Protein AF-A0A7W2U1U4-F1 (afdb_monomer_lite)

Structure (mmCIF, N/CA/C/O backbone):
data_AF-A0A7W2U1U4-F1
#
_entry.id   AF-A0A7W2U1U4-F1
#
loop_
_atom_site.group_PDB
_atom_site.id
_atom_site.type_symbol
_atom_site.label_atom_id
_atom_site.label_alt_id
_atom_site.label_comp_id
_atom_site.label_asym_id
_atom_site.label_entity_id
_atom_site.label_seq_id
_atom_site.pdbx_PDB_ins_code
_atom_site.Cartn_x
_atom_site.Cartn_y
_atom_site.Cartn_z
_atom_site.occupancy
_atom_site.B_iso_or_equiv
_atom_site.auth_seq_id
_atom_site.auth_comp_id
_atom_site.auth_asym_id
_atom_site.auth_atom_id
_atom_site.pdbx_PDB_model_num
ATOM 1 N N . MET A 1 1 ? -8.503 3.199 19.763 1.00 53.66 1 MET A N 1
ATOM 2 C CA . MET A 1 1 ? -8.315 2.332 18.585 1.00 53.66 1 MET A CA 1
ATOM 3 C C . MET A 1 1 ? -8.834 3.120 17.405 1.00 53.66 1 MET A C 1
ATOM 5 O O . MET A 1 1 ? -9.924 3.666 17.524 1.00 53.66 1 MET A O 1
ATOM 9 N N . SER A 1 2 ? -8.022 3.307 16.369 1.00 64.56 2 SER A N 1
ATOM 10 C CA . SER A 1 2 ? -8.406 4.125 15.216 1.00 64.56 2 SER A CA 1
ATOM 11 C C . SER A 1 2 ? -9.194 3.237 14.264 1.00 64.56 2 SER A C 1
ATOM 13 O O . SER A 1 2 ? -8.627 2.335 13.660 1.00 64.56 2 SER A O 1
ATOM 15 N N . ASN A 1 3 ? -10.497 3.455 14.124 1.00 82.62 3 ASN A N 1
ATOM 16 C CA . ASN A 1 3 ? -11.285 2.637 13.208 1.00 82.62 3 ASN A CA 1
ATOM 17 C C . ASN A 1 3 ? -11.199 3.220 11.799 1.00 82.62 3 ASN A C 1
ATOM 19 O O . ASN A 1 3 ? -11.385 4.418 11.598 1.00 82.62 3 ASN A O 1
ATOM 23 N N . ILE A 1 4 ? -10.911 2.375 10.812 1.00 90.19 4 ILE A N 1
ATOM 24 C CA . ILE A 1 4 ? -11.009 2.772 9.407 1.00 90.19 4 ILE A CA 1
ATOM 25 C C . ILE A 1 4 ? -12.480 2.734 9.010 1.00 90.19 4 ILE A C 1
ATOM 27 O O . ILE A 1 4 ? -13.129 1.701 9.152 1.00 90.19 4 ILE A O 1
ATOM 31 N N . SER A 1 5 ? -12.989 3.849 8.494 1.00 91.44 5 SER A N 1
ATOM 32 C CA . SER A 1 5 ? -14.384 3.974 8.068 1.00 91.44 5 SER A CA 1
ATOM 33 C C . SER A 1 5 ? -14.566 3.801 6.568 1.00 91.44 5 SER A C 1
ATOM 35 O O . SER A 1 5 ? -15.615 3.345 6.111 1.00 91.44 5 SER A O 1
ATOM 37 N N . ARG A 1 6 ? -13.552 4.166 5.772 1.00 94.06 6 ARG A N 1
ATOM 38 C CA . ARG A 1 6 ? -13.637 4.127 4.309 1.00 94.06 6 ARG A CA 1
ATOM 39 C C . ARG A 1 6 ? -12.272 3.989 3.646 1.00 94.06 6 ARG A C 1
ATOM 41 O O . ARG A 1 6 ? -11.289 4.586 4.079 1.00 94.06 6 ARG A O 1
ATOM 48 N N . PHE A 1 7 ? -12.272 3.289 2.515 1.00 96.38 7 PHE A N 1
ATOM 49 C CA . PHE A 1 7 ? -11.186 3.270 1.540 1.00 96.38 7 PHE A CA 1
ATOM 50 C C . PHE A 1 7 ? -11.658 3.867 0.212 1.00 96.38 7 PHE A C 1
ATOM 52 O O . PHE A 1 7 ? -12.793 3.632 -0.205 1.00 96.38 7 PHE A O 1
ATOM 59 N N . ILE A 1 8 ? -10.787 4.612 -0.467 1.00 96.94 8 ILE A N 1
ATOM 60 C CA . ILE A 1 8 ? -10.996 5.060 -1.848 1.00 96.94 8 ILE A CA 1
ATOM 61 C C . ILE A 1 8 ? -9.762 4.682 -2.663 1.00 96.94 8 ILE A C 1
ATOM 63 O O . ILE A 1 8 ? -8.655 5.121 -2.362 1.00 96.94 8 ILE A O 1
ATOM 67 N N . ILE A 1 9 ? -9.960 3.876 -3.705 1.00 96.38 9 ILE A N 1
ATOM 68 C CA . ILE A 1 9 ? -8.894 3.460 -4.621 1.00 96.38 9 ILE A CA 1
ATOM 69 C C . ILE A 1 9 ? -8.936 4.363 -5.853 1.00 96.38 9 ILE A C 1
ATOM 71 O O . ILE A 1 9 ? -9.877 4.300 -6.646 1.00 96.38 9 ILE A O 1
ATOM 75 N N . ASN A 1 10 ? -7.899 5.174 -6.049 1.00 96.00 10 ASN A N 1
ATOM 76 C CA . ASN A 1 10 ? -7.697 5.928 -7.278 1.00 96.00 10 ASN A CA 1
ATOM 77 C C . ASN A 1 10 ? -6.733 5.167 -8.196 1.00 96.00 10 ASN A C 1
ATOM 79 O O . ASN A 1 10 ? -5.514 5.300 -8.085 1.00 96.00 10 ASN A O 1
ATOM 83 N N . LYS A 1 11 ? -7.291 4.386 -9.127 1.00 91.75 11 LYS A N 1
ATOM 84 C CA . LYS A 1 11 ? -6.510 3.583 -10.085 1.00 91.75 11 LYS A CA 1
ATOM 85 C C . LYS A 1 11 ? -5.658 4.444 -11.023 1.00 91.75 11 LYS A C 1
ATOM 87 O O . LYS A 1 11 ? -4.513 4.108 -11.291 1.00 91.75 11 LYS A O 1
ATOM 92 N N . ALA A 1 12 ? -6.180 5.585 -11.477 1.00 91.88 12 ALA A N 1
ATOM 93 C CA . ALA A 1 12 ? -5.450 6.469 -12.387 1.00 91.88 12 ALA A CA 1
ATOM 94 C C . ALA A 1 12 ? -4.204 7.080 -11.726 1.00 91.88 12 ALA A C 1
ATOM 96 O O . ALA A 1 12 ? -3.155 7.173 -12.356 1.00 91.88 12 ALA A O 1
ATOM 97 N N . ALA A 1 13 ? -4.306 7.456 -10.448 1.00 93.44 13 ALA A N 1
ATOM 98 C CA . ALA A 1 13 ? -3.183 7.982 -9.674 1.00 93.44 13 ALA A CA 1
ATOM 99 C C . ALA A 1 13 ? -2.338 6.889 -8.996 1.00 93.44 13 ALA A C 1
ATOM 101 O O . ALA A 1 13 ? -1.274 7.193 -8.470 1.00 93.44 13 ALA A O 1
ATOM 102 N N . SER A 1 14 ? -2.797 5.632 -8.990 1.00 94.81 14 SER A N 1
ATOM 103 C CA . SER A 1 14 ? -2.223 4.539 -8.192 1.00 94.81 14 SER A CA 1
ATOM 104 C C . SER A 1 14 ? -2.094 4.888 -6.700 1.00 94.81 14 SER A C 1
ATOM 106 O O . SER A 1 14 ? -1.085 4.584 -6.064 1.00 94.81 14 SER A O 1
ATOM 108 N N . VAL A 1 15 ? -3.131 5.519 -6.138 1.00 97.06 15 VAL A N 1
ATOM 109 C CA . VAL A 1 15 ? -3.191 5.965 -4.734 1.00 97.06 15 VAL A CA 1
ATOM 110 C C . VAL A 1 15 ? -4.373 5.316 -4.019 1.00 97.06 15 VAL A C 1
ATOM 112 O O . VAL A 1 15 ? -5.477 5.238 -4.563 1.00 97.06 15 VAL A O 1
ATOM 115 N N . LEU A 1 16 ? -4.143 4.884 -2.781 1.00 97.75 16 LEU A N 1
ATOM 116 C CA . LEU A 1 16 ? -5.166 4.496 -1.821 1.00 97.75 16 LEU A CA 1
ATOM 117 C C . LEU A 1 16 ? -5.337 5.606 -0.780 1.00 97.75 16 LEU A C 1
ATOM 119 O O . LEU A 1 16 ? -4.401 5.898 -0.035 1.00 97.75 16 LEU A O 1
ATOM 123 N N . SER A 1 17 ? -6.545 6.154 -0.684 1.00 97.56 17 SER A N 1
ATOM 124 C CA . SER A 1 17 ? -6.938 7.053 0.402 1.00 97.56 17 SER A CA 1
ATOM 125 C C . SER A 1 17 ? -7.647 6.260 1.498 1.00 97.56 17 SER A C 1
ATOM 127 O O . SER A 1 17 ? -8.615 5.541 1.225 1.00 97.56 17 SER A O 1
ATOM 129 N N . VAL A 1 18 ? -7.188 6.399 2.740 1.00 96.50 18 VAL A N 1
ATOM 130 C CA . VAL A 1 18 ? -7.753 5.725 3.919 1.00 96.50 18 VAL A CA 1
ATOM 131 C C . VAL A 1 18 ? -8.305 6.767 4.881 1.00 96.50 18 VAL A C 1
ATOM 133 O O . VAL A 1 18 ? -7.585 7.679 5.288 1.00 96.50 18 VAL A O 1
ATOM 136 N N . PHE A 1 19 ? -9.574 6.615 5.254 1.00 94.75 19 PHE A N 1
ATOM 137 C CA . PHE A 1 19 ? -10.283 7.509 6.164 1.00 94.75 19 PHE A CA 1
ATOM 138 C C . PHE A 1 19 ? -10.438 6.837 7.524 1.00 94.75 19 PHE A C 1
ATOM 140 O O . PHE A 1 19 ? -10.958 5.724 7.620 1.00 94.75 19 PHE A O 1
ATOM 147 N N . PHE A 1 20 ? -10.000 7.530 8.568 1.00 91.12 20 PHE A N 1
ATOM 148 C CA . PHE A 1 20 ? -10.075 7.072 9.947 1.00 91.12 20 PHE A CA 1
ATOM 149 C C . PHE A 1 20 ? -11.100 7.893 10.724 1.00 91.12 20 PHE A C 1
ATOM 151 O O . PHE A 1 20 ? -11.112 9.128 10.667 1.00 91.12 20 PHE A O 1
ATOM 158 N N . GLU A 1 21 ? -11.910 7.186 11.500 1.00 86.69 21 GLU A N 1
ATOM 159 C CA . GLU A 1 21 ? -12.774 7.735 12.533 1.00 86.69 21 GLU A CA 1
ATOM 160 C C . GLU A 1 21 ? -12.032 7.709 13.870 1.00 86.69 21 GLU A C 1
ATOM 162 O O . GLU A 1 21 ? -11.501 6.680 14.299 1.00 86.69 21 GLU A O 1
ATOM 167 N N . ASN A 1 22 ? -11.986 8.864 14.531 1.00 76.75 22 ASN A N 1
ATOM 168 C CA . ASN A 1 22 ? -11.496 8.966 15.897 1.00 76.75 22 ASN A CA 1
ATOM 169 C C . ASN A 1 22 ? -12.679 9.015 16.863 1.00 76.75 22 ASN A C 1
ATOM 171 O O . ASN A 1 22 ? -13.601 9.806 16.691 1.00 76.75 22 ASN A O 1
ATOM 175 N N . ASP A 1 23 ? -12.590 8.216 17.925 1.00 65.25 23 ASP A N 1
ATOM 176 C CA . ASP A 1 23 ? -13.584 8.141 19.006 1.00 65.25 23 ASP A CA 1
ATOM 177 C C . ASP A 1 23 ? -13.746 9.485 19.752 1.00 65.25 23 ASP A C 1
ATOM 179 O O . ASP A 1 23 ? -14.790 9.807 20.313 1.00 65.25 23 ASP A O 1
ATOM 183 N N . LYS A 1 24 ? -12.698 10.318 19.719 1.00 62.53 24 LYS A N 1
ATOM 184 C CA . LYS A 1 24 ? -12.703 11.676 20.264 1.00 62.53 24 LYS A CA 1
ATOM 185 C C . LYS A 1 24 ? -13.120 12.645 19.161 1.00 62.53 24 LYS A C 1
ATOM 187 O O . LYS A 1 24 ? -12.273 13.079 18.382 1.00 62.53 24 LYS A O 1
ATOM 192 N N . GLN A 1 25 ? -14.423 12.922 19.100 1.00 56.31 25 GLN A N 1
ATOM 193 C CA . GLN A 1 25 ? -15.065 13.939 18.252 1.00 56.31 25 GLN A CA 1
ATOM 194 C C . GLN A 1 25 ? -14.183 15.200 18.216 1.00 56.31 25 GLN A C 1
ATOM 196 O O . GLN A 1 25 ? -13.904 15.768 19.262 1.00 56.31 25 GLN A O 1
ATOM 201 N N . GLU A 1 26 ? -13.469 15.503 17.131 1.00 58.44 26 GLU A N 1
ATOM 202 C CA . GLU A 1 26 ? -13.906 16.387 16.037 1.00 58.44 26 GLU A CA 1
ATOM 203 C C . GLU A 1 26 ? -12.999 16.255 14.785 1.00 58.44 26 GLU A C 1
ATOM 205 O O . GLU A 1 26 ? -13.167 16.986 13.811 1.00 58.44 26 GLU A O 1
ATOM 210 N N . SER A 1 27 ? -12.046 15.311 14.769 1.00 65.38 27 SER A N 1
ATOM 211 C CA . SER A 1 27 ? -11.009 15.237 13.724 1.00 65.38 27 SER A CA 1
ATOM 212 C C . SER A 1 27 ? -10.998 13.893 12.994 1.00 65.38 27 SER A C 1
ATOM 214 O O . SER A 1 27 ? -10.512 12.886 13.517 1.00 65.38 27 SER A O 1
ATOM 216 N N . HIS A 1 28 ? -11.473 13.896 11.747 1.00 77.19 28 HIS A N 1
ATOM 217 C CA . HIS A 1 28 ? -11.238 12.804 10.803 1.00 77.19 28 HIS A CA 1
ATOM 218 C C . HIS A 1 28 ? -9.797 12.881 10.300 1.00 77.19 28 HIS A C 1
ATOM 220 O O . HIS A 1 28 ? -9.331 13.950 9.900 1.00 77.19 28 HIS A O 1
ATOM 226 N N . LYS A 1 29 ? -9.082 11.753 10.322 1.00 88.56 29 LYS A N 1
ATOM 227 C CA . LYS A 1 29 ? -7.745 11.660 9.729 1.00 88.56 29 LYS A CA 1
ATOM 228 C C . LYS A 1 29 ? -7.859 10.947 8.392 1.00 88.56 29 LYS A C 1
ATOM 230 O O . LYS A 1 29 ? -8.435 9.866 8.323 1.00 88.56 29 LYS A O 1
ATOM 235 N N . THR A 1 30 ? -7.257 11.525 7.364 1.00 93.00 30 THR A N 1
ATOM 236 C CA . THR A 1 30 ? -7.105 10.882 6.059 1.00 93.00 30 THR A CA 1
ATOM 237 C C . THR A 1 30 ? -5.625 10.746 5.753 1.00 93.00 30 THR A C 1
ATOM 239 O O . THR A 1 30 ? -4.845 11.652 6.051 1.00 93.00 30 THR A O 1
ATOM 242 N N . ILE A 1 31 ? -5.237 9.604 5.196 1.00 95.69 31 ILE A N 1
ATOM 243 C CA . ILE A 1 31 ? -3.891 9.383 4.660 1.00 95.69 31 ILE A CA 1
ATOM 244 C C . ILE A 1 31 ? -4.002 8.901 3.219 1.00 95.69 31 ILE A C 1
ATOM 246 O O . ILE A 1 31 ? -4.912 8.138 2.891 1.00 95.69 31 ILE A O 1
ATOM 250 N N . ASP A 1 32 ? -3.039 9.303 2.400 1.00 97.00 32 ASP A N 1
ATOM 251 C CA . ASP A 1 32 ? -2.899 8.868 1.016 1.00 97.00 32 ASP A CA 1
ATOM 252 C C . ASP A 1 32 ? -1.593 8.088 0.873 1.00 97.00 32 ASP A C 1
ATOM 254 O O . ASP A 1 32 ? -0.520 8.574 1.238 1.00 97.00 32 ASP A O 1
ATOM 258 N N . LEU A 1 33 ? -1.680 6.863 0.360 1.00 97.19 33 LEU A N 1
ATOM 259 C CA . LEU A 1 33 ? -0.534 5.978 0.168 1.00 97.19 33 LEU A CA 1
ATOM 260 C C . LEU A 1 33 ? -0.502 5.466 -1.269 1.00 97.19 33 LEU A C 1
ATOM 262 O O . LEU A 1 33 ? -1.507 4.992 -1.796 1.00 97.19 33 LEU A O 1
ATOM 266 N N . ASN A 1 34 ? 0.670 5.521 -1.901 1.00 96.88 34 ASN A N 1
ATOM 267 C CA . ASN A 1 34 ? 0.863 4.926 -3.222 1.00 96.88 34 ASN A CA 1
ATOM 268 C C . ASN A 1 34 ? 0.694 3.402 -3.163 1.00 96.88 34 ASN A C 1
ATOM 270 O O . ASN A 1 34 ? 1.180 2.745 -2.241 1.00 96.88 34 ASN A O 1
ATOM 274 N N . ILE A 1 35 ? 0.069 2.824 -4.184 1.00 97.38 35 ILE A N 1
ATOM 275 C CA . ILE A 1 35 ? -0.158 1.377 -4.277 1.00 97.38 35 ILE A CA 1
ATOM 276 C C . ILE A 1 35 ? 1.172 0.622 -4.415 1.00 97.38 35 ILE A C 1
ATOM 278 O O . ILE A 1 35 ? 1.374 -0.380 -3.731 1.00 97.38 35 ILE A O 1
ATOM 282 N N . GLU A 1 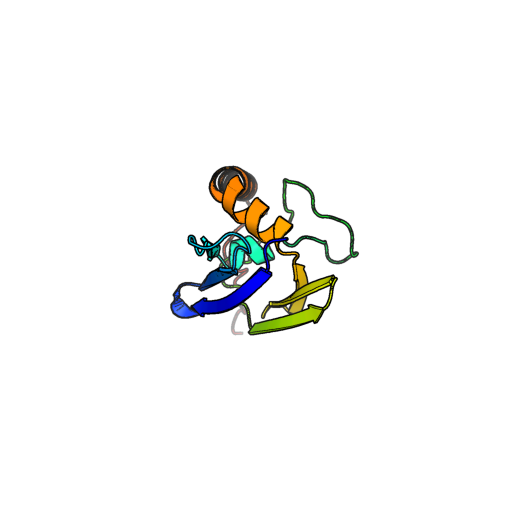36 ? 2.121 1.143 -5.205 1.00 96.12 36 GLU A N 1
ATOM 283 C CA . GLU A 1 36 ? 3.495 0.612 -5.257 1.00 96.12 36 GLU A CA 1
ATOM 284 C C . GLU A 1 36 ? 4.117 0.580 -3.859 1.00 96.12 36 GLU A C 1
ATOM 286 O O . GLU A 1 36 ? 4.707 -0.420 -3.460 1.00 96.12 36 GLU A O 1
ATOM 291 N N . TYR A 1 37 ? 3.956 1.662 -3.096 1.00 96.50 37 TYR A N 1
ATOM 292 C CA . TYR A 1 37 ? 4.517 1.770 -1.757 1.00 96.50 37 TYR A CA 1
ATOM 293 C C . TYR A 1 37 ? 3.913 0.732 -0.808 1.00 96.50 37 TYR A C 1
ATOM 295 O O . TYR A 1 37 ? 4.656 0.036 -0.120 1.00 96.50 37 TYR A O 1
ATOM 303 N N . LEU A 1 38 ? 2.589 0.559 -0.833 1.00 96.75 38 LEU A N 1
ATOM 304 C CA . LEU A 1 38 ? 1.903 -0.479 -0.063 1.00 96.75 38 LEU A CA 1
ATOM 305 C C . LEU A 1 38 ? 2.413 -1.876 -0.421 1.00 96.75 38 LEU A C 1
ATOM 307 O O . LEU A 1 38 ? 2.697 -2.658 0.483 1.00 96.75 38 LEU A O 1
ATOM 311 N N . ARG A 1 39 ? 2.567 -2.185 -1.714 1.00 95.50 39 ARG A N 1
ATOM 312 C CA . ARG A 1 39 ? 3.038 -3.497 -2.178 1.00 95.50 39 ARG A CA 1
ATOM 313 C C . ARG A 1 39 ? 4.491 -3.768 -1.795 1.00 95.50 39 ARG A C 1
ATOM 315 O O . ARG A 1 39 ? 4.823 -4.890 -1.412 1.00 95.50 39 ARG A O 1
ATOM 322 N N . VAL A 1 40 ? 5.358 -2.770 -1.944 1.00 94.38 40 VAL A N 1
ATOM 323 C CA . VAL A 1 40 ? 6.794 -2.869 -1.656 1.00 94.38 40 VAL A CA 1
ATOM 324 C C . VAL A 1 40 ? 7.032 -3.002 -0.152 1.00 94.38 40 VAL A C 1
ATOM 326 O O . VAL A 1 40 ? 7.833 -3.832 0.270 1.00 94.38 40 VAL A O 1
ATOM 329 N N . PHE A 1 41 ? 6.296 -2.238 0.656 1.00 95.69 41 PHE A N 1
ATOM 330 C CA . PHE A 1 41 ? 6.323 -2.287 2.118 1.00 95.69 41 PHE A CA 1
ATOM 331 C C . PHE A 1 41 ? 5.143 -3.087 2.676 1.00 95.69 41 PHE A C 1
ATOM 333 O O . PHE A 1 41 ? 4.516 -2.695 3.658 1.00 95.69 41 PHE A O 1
ATOM 340 N N . ALA A 1 42 ? 4.821 -4.211 2.039 1.00 94.94 42 ALA A N 1
ATOM 341 C CA . ALA A 1 42 ? 3.827 -5.123 2.577 1.00 94.94 42 ALA A CA 1
ATOM 342 C C . ALA A 1 42 ? 4.283 -5.651 3.950 1.00 94.94 42 ALA A C 1
ATOM 344 O O . ALA A 1 42 ? 5.480 -5.863 4.139 1.00 94.94 42 ALA A O 1
ATOM 345 N N . PRO A 1 43 ? 3.375 -5.888 4.910 1.00 92.94 43 PRO A N 1
ATOM 346 C CA . PRO A 1 43 ? 3.734 -6.253 6.283 1.00 92.94 43 PRO A CA 1
ATOM 347 C C . PRO A 1 43 ? 4.419 -7.619 6.395 1.00 92.94 43 PRO A C 1
ATOM 349 O O . PRO A 1 43 ? 5.190 -7.845 7.329 1.00 92.94 43 PRO A O 1
ATOM 352 N N . THR A 1 44 ? 4.165 -8.526 5.448 1.00 90.44 44 THR A N 1
ATOM 353 C CA . THR A 1 44 ? 4.795 -9.849 5.403 1.00 90.44 44 THR A CA 1
ATOM 354 C C . THR A 1 44 ? 5.352 -10.173 4.021 1.00 90.44 44 THR A C 1
ATOM 356 O O . THR A 1 44 ? 4.798 -9.747 3.009 1.00 90.44 44 THR A O 1
ATOM 359 N N . ASP A 1 45 ? 6.440 -10.941 3.981 1.00 87.06 45 ASP A N 1
ATOM 360 C CA . ASP A 1 45 ? 6.985 -11.511 2.748 1.00 87.06 45 ASP A CA 1
ATOM 361 C C . ASP A 1 45 ? 6.168 -12.728 2.269 1.00 87.06 45 ASP A C 1
ATOM 363 O O . ASP A 1 45 ? 5.236 -13.181 2.942 1.00 87.06 45 ASP A O 1
ATOM 367 N N . ASP A 1 46 ? 6.548 -13.297 1.123 1.00 80.69 46 ASP A N 1
ATOM 368 C CA . ASP A 1 46 ? 5.881 -14.462 0.516 1.00 80.69 46 ASP A CA 1
ATOM 369 C C . ASP A 1 46 ? 5.983 -15.741 1.373 1.00 80.69 46 ASP A C 1
ATOM 371 O O . ASP A 1 46 ? 5.336 -16.747 1.092 1.00 80.69 46 ASP A O 1
ATOM 375 N N . LYS A 1 47 ? 6.803 -15.721 2.432 1.00 82.81 47 LYS A N 1
ATOM 376 C CA . LYS A 1 47 ? 6.946 -16.801 3.419 1.00 82.81 47 LYS A CA 1
ATOM 377 C C . LYS A 1 47 ? 6.187 -16.500 4.715 1.00 82.81 47 LYS A C 1
ATOM 379 O O . LYS A 1 47 ? 6.328 -17.249 5.681 1.00 82.81 47 LYS A O 1
ATOM 384 N N . GLY A 1 48 ? 5.417 -15.412 4.757 1.00 82.44 48 GLY A N 1
ATOM 385 C CA . GLY A 1 48 ? 4.652 -14.976 5.923 1.00 82.44 48 GLY A CA 1
ATOM 386 C C . GLY A 1 48 ? 5.500 -14.361 7.039 1.00 82.44 48 GLY A C 1
ATOM 387 O O . GLY A 1 48 ? 5.016 -14.232 8.162 1.00 82.44 48 GLY A O 1
ATOM 388 N N . LYS A 1 49 ? 6.762 -13.995 6.780 1.00 84.88 49 LYS A N 1
ATOM 389 C CA . LYS A 1 49 ? 7.628 -13.352 7.778 1.00 84.88 49 LYS A CA 1
ATOM 390 C C . LYS A 1 49 ? 7.461 -11.844 7.736 1.00 84.88 49 LYS A C 1
ATOM 392 O O . LYS A 1 49 ? 7.319 -11.277 6.659 1.00 84.88 49 LYS A O 1
ATOM 397 N N . ALA A 1 50 ? 7.532 -11.198 8.900 1.00 82.81 50 ALA A N 1
ATOM 398 C CA . ALA A 1 50 ? 7.502 -9.743 8.991 1.00 82.81 50 ALA A CA 1
ATOM 399 C C . ALA A 1 50 ? 8.597 -9.117 8.114 1.00 82.81 50 ALA A C 1
ATOM 401 O O . ALA A 1 50 ? 9.759 -9.540 8.158 1.00 82.81 50 ALA A O 1
ATOM 402 N N . THR A 1 51 ? 8.225 -8.121 7.315 1.00 82.81 51 THR A N 1
ATOM 403 C CA . THR A 1 51 ? 9.177 -7.397 6.472 1.00 82.81 51 THR A CA 1
ATOM 404 C C . THR A 1 51 ? 9.999 -6.412 7.298 1.00 82.81 51 THR A C 1
ATOM 406 O O . THR A 1 51 ? 9.531 -5.819 8.271 1.00 82.81 51 THR A O 1
ATOM 409 N N . GLY A 1 52 ? 11.273 -6.258 6.931 1.00 77.06 52 GLY A N 1
ATOM 410 C CA . GLY A 1 52 ? 12.157 -5.265 7.541 1.00 77.06 52 GLY A CA 1
ATOM 411 C C . GLY A 1 52 ? 11.945 -3.860 6.972 1.00 77.06 52 GLY A C 1
ATOM 412 O O . GLY A 1 52 ? 11.150 -3.643 6.062 1.00 77.06 52 GLY A O 1
ATOM 413 N N . GLU A 1 53 ? 12.723 -2.894 7.463 1.00 75.69 53 GLU A N 1
ATOM 414 C CA . GLU A 1 53 ? 12.700 -1.515 6.950 1.00 75.69 53 GLU A CA 1
ATOM 415 C C . GLU A 1 53 ? 13.211 -1.380 5.505 1.00 75.69 53 GLU A C 1
ATOM 417 O O . GLU A 1 53 ? 12.904 -0.390 4.842 1.00 75.69 53 GLU A O 1
ATOM 422 N N . THR A 1 54 ? 13.984 -2.358 5.020 1.00 81.94 54 THR A N 1
ATOM 423 C CA . THR A 1 54 ? 14.515 -2.390 3.651 1.00 81.94 54 THR A CA 1
ATOM 424 C C . THR A 1 54 ? 13.816 -3.492 2.852 1.00 81.94 54 THR A C 1
ATOM 426 O O . THR A 1 54 ? 14.156 -4.671 3.015 1.00 81.94 54 THR A O 1
ATOM 429 N N . PRO A 1 55 ? 12.847 -3.145 1.993 1.00 84.62 55 PRO A N 1
ATOM 430 C CA . PRO A 1 55 ? 12.111 -4.119 1.205 1.00 84.62 55 PRO A CA 1
ATOM 431 C C . PRO A 1 55 ? 12.984 -4.673 0.075 1.00 84.62 55 PRO A C 1
ATOM 433 O O . PRO A 1 55 ? 13.817 -3.971 -0.496 1.00 84.62 55 PRO A O 1
ATOM 436 N N . LYS A 1 56 ? 12.770 -5.948 -0.261 1.00 86.38 56 LYS A N 1
ATOM 437 C CA . LYS A 1 56 ? 13.421 -6.649 -1.384 1.00 86.38 56 LYS A CA 1
ATOM 438 C C . LYS A 1 56 ? 12.419 -6.961 -2.497 1.00 86.38 56 LYS A C 1
ATOM 440 O O . LYS A 1 56 ? 12.446 -8.035 -3.087 1.00 86.38 56 LYS A O 1
ATOM 445 N N . VAL A 1 57 ? 11.487 -6.041 -2.717 1.00 88.75 57 VAL A N 1
ATOM 446 C CA . VAL A 1 57 ? 10.423 -6.148 -3.716 1.00 88.75 57 VAL A CA 1
ATOM 447 C C . VAL A 1 57 ? 10.656 -5.039 -4.732 1.00 88.75 57 VAL A C 1
ATOM 449 O O . VAL A 1 57 ? 10.661 -3.870 -4.365 1.00 88.75 57 VAL A O 1
ATOM 452 N N . TYR A 1 58 ? 10.863 -5.415 -5.990 1.00 90.44 58 TYR A N 1
ATOM 453 C CA . TYR A 1 58 ? 11.219 -4.516 -7.090 1.00 90.44 58 TYR A CA 1
ATOM 454 C C . TYR A 1 58 ? 10.279 -4.733 -8.280 1.00 90.44 58 TYR A C 1
ATOM 456 O O . TYR A 1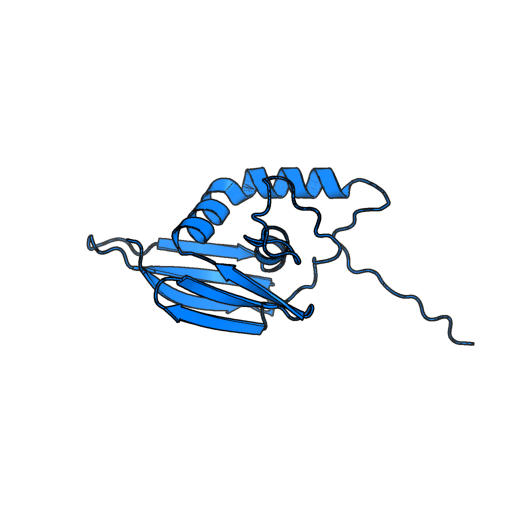 58 ? 9.502 -5.690 -8.300 1.00 90.44 58 TYR A O 1
ATOM 464 N N . HIS A 1 59 ? 10.360 -3.858 -9.282 1.00 90.88 59 HIS A N 1
ATOM 465 C CA . HIS A 1 59 ? 9.585 -3.924 -10.526 1.00 90.88 59 HIS A CA 1
ATOM 466 C C . HIS A 1 59 ? 8.070 -3.764 -10.342 1.00 90.88 59 HIS A C 1
ATOM 468 O O . HIS A 1 59 ? 7.276 -4.297 -11.116 1.00 90.88 59 HIS A O 1
ATOM 474 N N . LYS A 1 60 ? 7.655 -3.046 -9.291 1.00 92.94 60 LYS A N 1
ATOM 475 C CA . LYS A 1 60 ? 6.245 -2.886 -8.896 1.00 92.94 60 LYS A CA 1
ATOM 476 C C . LYS A 1 60 ? 5.668 -1.502 -9.163 1.00 92.94 60 LYS A C 1
ATOM 478 O O . LYS A 1 60 ? 4.573 -1.220 -8.696 1.00 92.94 60 LYS A O 1
ATOM 483 N N . LYS A 1 61 ? 6.332 -0.648 -9.948 1.00 91.88 61 LYS A N 1
ATOM 484 C CA . LYS A 1 61 ? 5.820 0.698 -10.269 1.00 91.88 61 LYS A CA 1
ATOM 485 C C . LYS A 1 61 ? 4.402 0.705 -10.846 1.00 91.88 61 LYS A C 1
ATOM 487 O O . LYS A 1 61 ? 3.668 1.659 -10.628 1.00 91.88 61 LYS A O 1
ATOM 492 N N . GLN A 1 62 ? 4.029 -0.337 -11.586 1.00 93.31 62 GLN A N 1
ATOM 493 C CA . GLN A 1 62 ? 2.721 -0.434 -12.238 1.00 93.31 62 GLN A CA 1
ATOM 494 C C . GLN A 1 62 ? 1.684 -1.237 -11.439 1.00 93.31 62 GLN A C 1
ATOM 496 O O . GLN A 1 62 ? 0.544 -1.319 -11.886 1.00 93.31 62 GLN A O 1
ATOM 501 N N . VAL A 1 63 ? 2.049 -1.801 -10.278 1.00 95.50 63 VAL A N 1
ATOM 502 C CA . VAL A 1 63 ? 1.150 -2.663 -9.493 1.00 95.50 63 VAL A CA 1
ATOM 503 C C . VAL A 1 63 ? -0.119 -1.912 -9.091 1.00 95.50 63 VAL A C 1
ATOM 505 O O . VAL A 1 63 ? -0.065 -0.750 -8.681 1.00 95.50 63 VAL A O 1
ATOM 508 N N . GLN A 1 64 ? -1.259 -2.584 -9.202 1.00 96.81 64 GLN A N 1
ATOM 509 C CA . GLN A 1 64 ? -2.573 -2.057 -8.856 1.00 96.81 64 GLN A CA 1
ATOM 510 C C . GLN A 1 64 ? -3.181 -2.816 -7.680 1.00 96.81 64 GLN A C 1
ATOM 512 O O . GLN A 1 64 ? -2.958 -4.009 -7.484 1.00 96.81 64 GLN A O 1
ATOM 517 N N . LEU A 1 65 ? -3.994 -2.103 -6.903 1.00 97.31 65 LEU A N 1
ATOM 518 C CA . LEU A 1 65 ? -4.817 -2.684 -5.855 1.00 97.31 65 LEU A CA 1
ATOM 519 C C . LEU A 1 65 ? -6.164 -3.060 -6.472 1.00 97.31 65 LEU A C 1
ATOM 521 O O . LEU A 1 65 ? -6.876 -2.199 -7.000 1.00 97.31 65 LEU A O 1
ATOM 525 N N . LEU A 1 66 ? -6.487 -4.348 -6.438 1.00 96.25 66 LEU A N 1
ATOM 526 C CA . LEU A 1 66 ? -7.718 -4.891 -6.997 1.00 96.25 66 LEU A CA 1
ATOM 527 C C . LEU A 1 66 ? -8.873 -4.755 -6.013 1.00 96.25 66 LEU A C 1
ATOM 529 O O . LEU A 1 66 ? -9.930 -4.241 -6.378 1.00 96.25 66 LEU A O 1
ATOM 533 N N . GLU A 1 67 ? -8.653 -5.201 -4.777 1.00 95.94 67 GLU A N 1
ATOM 534 C CA . GLU A 1 67 ? -9.706 -5.349 -3.778 1.00 95.94 67 GLU A CA 1
ATOM 535 C C . GLU A 1 67 ? -9.165 -5.202 -2.351 1.00 95.94 67 GLU A C 1
ATOM 537 O O . GLU A 1 67 ? -7.976 -5.412 -2.082 1.00 95.94 67 GLU A O 1
ATOM 542 N N . ILE A 1 68 ? -10.063 -4.816 -1.443 1.00 97.19 68 ILE A N 1
ATOM 543 C CA . ILE A 1 68 ? -9.822 -4.727 -0.006 1.00 97.19 68 ILE A CA 1
ATOM 544 C C . ILE A 1 68 ? -10.929 -5.499 0.711 1.00 97.19 68 ILE A C 1
ATOM 546 O O . ILE A 1 68 ? -12.100 -5.142 0.604 1.00 97.19 68 ILE A O 1
ATOM 550 N N . GLU A 1 69 ? -10.554 -6.507 1.491 1.00 96.38 69 GLU A N 1
ATOM 551 C CA . GLU A 1 69 ? -11.484 -7.315 2.283 1.00 96.38 69 GLU A CA 1
ATOM 552 C C . GLU A 1 69 ? -11.272 -7.065 3.780 1.00 96.38 69 GLU A C 1
ATOM 554 O O . GLU A 1 69 ? -10.138 -7.013 4.262 1.00 96.38 69 GLU A O 1
ATOM 559 N N . SER A 1 70 ? -12.350 -6.957 4.558 1.00 94.88 70 SER A N 1
ATOM 560 C CA . SER A 1 70 ? -12.237 -6.932 6.022 1.00 94.88 70 SER A CA 1
ATOM 561 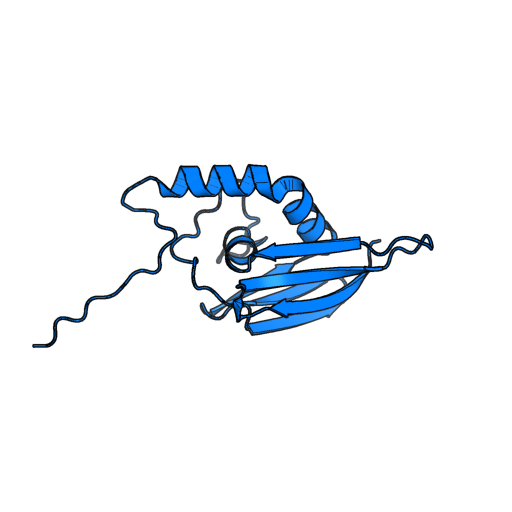C C . SER A 1 70 ? -11.976 -8.340 6.561 1.00 94.88 70 SER A C 1
ATOM 563 O O . SER A 1 70 ? -12.697 -9.281 6.237 1.00 94.88 70 SER A O 1
ATOM 565 N N . VAL A 1 71 ? -10.975 -8.479 7.434 1.00 94.88 71 VAL A N 1
ATOM 566 C CA . VAL A 1 71 ? -10.624 -9.733 8.128 1.00 94.88 71 VAL A CA 1
ATOM 567 C C . VAL A 1 71 ? -10.979 -9.635 9.624 1.00 94.88 71 VAL A C 1
ATOM 569 O O . VAL A 1 71 ? -10.378 -10.279 10.490 1.00 94.88 71 VAL A O 1
ATOM 572 N N . GLY A 1 72 ? -11.956 -8.785 9.959 1.00 89.50 72 GLY A N 1
ATOM 573 C CA . GLY A 1 72 ? -12.386 -8.522 11.331 1.00 89.50 72 GLY A CA 1
ATOM 574 C C . GLY A 1 72 ? -11.257 -7.935 12.182 1.00 89.50 72 GLY A C 1
ATOM 575 O O . GLY A 1 72 ? -10.589 -6.985 11.783 1.00 89.50 72 GLY A O 1
ATOM 576 N N . LYS A 1 73 ? -11.000 -8.531 13.355 1.00 87.69 73 LYS A N 1
ATOM 577 C CA . LYS A 1 73 ? -9.958 -8.064 14.294 1.00 87.69 73 LYS A CA 1
ATOM 578 C C . LYS A 1 73 ? -8.525 -8.149 13.751 1.00 87.69 73 LYS A C 1
ATOM 580 O O . LYS A 1 73 ? -7.606 -7.636 14.379 1.00 87.69 73 LYS A O 1
ATOM 585 N N . HIS A 1 74 ? -8.327 -8.848 12.635 1.00 87.69 74 HIS A N 1
ATOM 586 C CA . HIS A 1 74 ? -7.017 -9.022 12.019 1.00 87.69 74 HIS A CA 1
ATOM 587 C C . HIS A 1 74 ? -6.665 -7.889 11.044 1.00 87.69 74 HIS A C 1
ATOM 589 O O . HIS A 1 74 ? -5.555 -7.881 10.541 1.00 87.69 74 HIS A O 1
ATOM 595 N N . GLY A 1 75 ? -7.564 -6.931 10.793 1.00 93.62 75 GLY A N 1
ATOM 596 C CA . GLY A 1 75 ? -7.326 -5.819 9.872 1.00 93.62 75 GLY A CA 1
ATOM 597 C C . GLY A 1 75 ? -7.946 -6.059 8.496 1.00 93.62 75 GLY A C 1
ATOM 598 O O . GLY A 1 75 ? -9.019 -6.654 8.387 1.00 93.62 75 GLY A O 1
ATOM 599 N N . TYR A 1 76 ? -7.280 -5.580 7.447 1.00 96.31 76 TYR A N 1
ATOM 600 C CA . TYR A 1 76 ? -7.802 -5.551 6.081 1.00 96.31 76 TYR A CA 1
ATOM 601 C C . TYR A 1 76 ? -6.861 -6.269 5.118 1.00 96.31 76 TYR A C 1
ATOM 603 O O . TYR A 1 76 ? -5.676 -5.949 5.049 1.00 96.31 76 TYR A O 1
ATOM 611 N N . ARG A 1 77 ? -7.374 -7.233 4.353 1.00 96.88 77 ARG A N 1
ATOM 612 C CA . ARG A 1 77 ? -6.614 -7.907 3.301 1.00 96.88 77 ARG A CA 1
ATOM 613 C C . ARG A 1 77 ? -6.632 -7.054 2.046 1.00 96.88 77 ARG A C 1
ATOM 615 O O . ARG A 1 77 ? -7.697 -6.753 1.525 1.00 96.88 77 ARG A O 1
ATOM 622 N N . PHE A 1 78 ? -5.457 -6.691 1.558 1.00 97.75 78 PHE A N 1
ATOM 623 C CA . PHE A 1 78 ? -5.276 -5.990 0.292 1.00 97.75 78 PHE A CA 1
ATOM 624 C C . PHE A 1 78 ? -4.855 -7.009 -0.760 1.00 97.75 78 PHE A C 1
ATOM 626 O O . PHE A 1 78 ? -3.927 -7.782 -0.514 1.00 97.75 78 PHE A O 1
ATOM 633 N N . ILE A 1 79 ? -5.539 -7.021 -1.902 1.00 97.25 79 ILE A N 1
ATOM 634 C CA . ILE A 1 79 ? -5.294 -7.948 -3.012 1.00 97.25 79 ILE A CA 1
ATOM 635 C C . ILE A 1 79 ? -4.748 -7.150 -4.194 1.00 97.25 79 ILE A C 1
ATOM 637 O O . ILE A 1 79 ? -5.417 -6.244 -4.692 1.00 97.25 79 ILE A O 1
ATOM 641 N N . PHE A 1 80 ? -3.537 -7.476 -4.634 1.00 96.94 80 PHE A N 1
ATOM 642 C CA . PHE A 1 80 ? -2.836 -6.797 -5.722 1.00 96.94 80 PHE A CA 1
ATOM 643 C C . PHE A 1 80 ? -2.948 -7.572 -7.039 1.00 96.94 80 PHE A C 1
ATOM 645 O O . PHE A 1 80 ? -3.147 -8.788 -7.055 1.00 96.94 80 PHE A O 1
ATOM 652 N N . ASP A 1 81 ? -2.796 -6.869 -8.158 1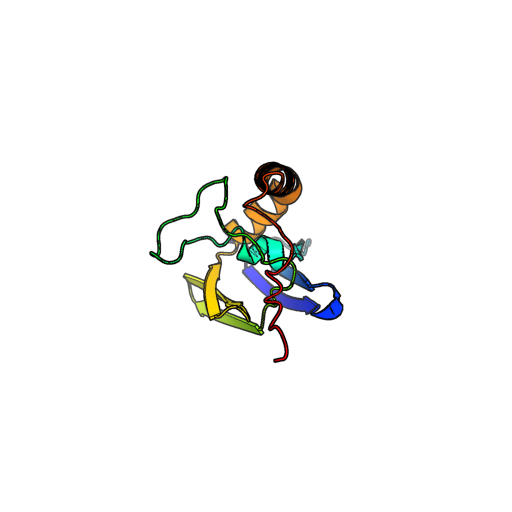.00 96.00 81 ASP A N 1
ATOM 653 C CA . ASP A 1 81 ? -2.869 -7.449 -9.505 1.00 96.00 81 ASP A CA 1
ATOM 654 C C . ASP A 1 81 ? -1.667 -8.329 -9.876 1.00 96.00 81 ASP A C 1
ATOM 656 O O . ASP A 1 81 ? -1.763 -9.156 -10.780 1.00 96.00 81 ASP A O 1
ATOM 660 N N . ASP A 1 82 ? -0.566 -8.232 -9.131 1.00 94.31 82 ASP A N 1
ATOM 661 C CA . ASP A 1 82 ? 0.609 -9.094 -9.270 1.00 94.31 82 ASP A CA 1
ATOM 662 C C . ASP A 1 82 ? 0.472 -10.445 -8.542 1.00 94.31 82 ASP A C 1
ATOM 664 O O . ASP A 1 82 ? 1.474 -11.124 -8.298 1.00 94.31 82 ASP A O 1
ATOM 668 N N . GLY A 1 83 ? -0.754 -10.819 -8.161 1.00 92.81 83 GLY A N 1
ATOM 669 C CA . GLY A 1 83 ? -1.086 -12.093 -7.524 1.00 92.81 83 GLY A CA 1
ATOM 670 C C . GLY A 1 83 ? -0.764 -12.170 -6.031 1.00 92.81 83 GLY A C 1
ATOM 671 O O . GLY A 1 83 ? -0.874 -13.249 -5.451 1.00 92.81 83 GLY A O 1
ATOM 672 N N . HIS A 1 84 ? -0.367 -11.061 -5.398 1.00 94.31 84 HIS A N 1
ATOM 673 C CA . HIS A 1 84 ? -0.051 -11.029 -3.970 1.00 94.31 84 HIS A CA 1
ATOM 674 C C . HIS A 1 84 ? -1.203 -10.485 -3.133 1.00 94.31 84 HIS A C 1
ATOM 676 O O . HIS A 1 84 ? -1.994 -9.651 -3.575 1.00 94.31 84 HIS A O 1
ATOM 682 N N . SER A 1 85 ? -1.264 -10.932 -1.879 1.00 95.81 85 SER A N 1
ATOM 683 C CA . SER A 1 85 ? -2.184 -10.376 -0.895 1.00 95.81 85 SER A CA 1
ATOM 684 C C . SER A 1 85 ? -1.556 -10.341 0.491 1.00 95.81 85 SER A C 1
ATOM 686 O O . SER A 1 85 ? -0.846 -11.270 0.878 1.00 95.81 85 SER A O 1
ATOM 688 N N . ASN A 1 86 ? -1.840 -9.286 1.251 1.00 96.19 86 ASN A N 1
ATOM 689 C CA . ASN A 1 86 ? -1.339 -9.112 2.612 1.00 96.19 86 ASN A CA 1
ATOM 690 C C . ASN A 1 86 ? -2.405 -8.482 3.507 1.00 96.19 86 ASN A C 1
ATOM 692 O O . ASN A 1 86 ? -3.271 -7.749 3.035 1.00 96.19 86 ASN A O 1
ATOM 696 N N . ILE A 1 87 ? -2.324 -8.755 4.810 1.00 95.62 87 ILE A N 1
ATOM 697 C CA . ILE A 1 87 ? -3.231 -8.193 5.812 1.00 95.62 87 ILE A CA 1
ATOM 698 C C . ILE A 1 87 ? -2.574 -6.972 6.460 1.00 95.62 87 ILE A C 1
ATOM 700 O O . ILE A 1 87 ? -1.518 -7.092 7.074 1.00 95.62 87 ILE A O 1
ATOM 704 N N . TYR A 1 88 ? -3.214 -5.812 6.333 1.00 95.81 88 TYR A N 1
ATOM 705 C CA . TYR A 1 88 ? -2.785 -4.535 6.890 1.00 95.81 88 TYR A CA 1
ATOM 706 C C . TYR A 1 88 ? -3.628 -4.180 8.113 1.00 95.81 88 TYR A C 1
ATOM 708 O O . TYR A 1 88 ? -4.860 -4.191 8.068 1.00 95.81 88 TYR A O 1
ATOM 716 N N . HIS A 1 89 ? -2.949 -3.812 9.195 1.00 93.94 89 HIS A N 1
ATOM 717 C CA . HIS A 1 89 ? -3.575 -3.218 10.372 1.00 93.94 89 HIS A CA 1
ATOM 718 C C . HIS A 1 89 ? -3.650 -1.692 10.236 1.00 93.94 89 HIS A C 1
ATOM 720 O O . HIS A 1 89 ? -2.833 -1.075 9.549 1.00 93.94 89 HIS A O 1
ATOM 726 N N . ASP A 1 90 ? -4.611 -1.091 10.929 1.00 92.38 90 ASP A N 1
ATOM 727 C CA . ASP A 1 90 ? -4.778 0.356 11.085 1.00 92.38 90 ASP A CA 1
ATOM 728 C C . ASP A 1 90 ? -3.486 1.034 11.558 1.00 92.38 90 ASP A C 1
ATOM 730 O O . ASP A 1 90 ? -3.001 1.962 10.906 1.00 92.38 90 ASP A O 1
ATOM 734 N N . ASP A 1 91 ? -2.873 0.511 12.621 1.00 92.25 91 ASP A N 1
ATOM 735 C CA . ASP A 1 91 ? -1.618 1.034 13.170 1.00 92.25 91 ASP A CA 1
ATOM 736 C C . ASP A 1 91 ? -0.474 0.981 12.146 1.00 92.25 91 ASP A C 1
ATOM 738 O O . ASP A 1 91 ? 0.338 1.904 12.055 1.00 92.25 91 ASP A O 1
ATOM 742 N N . TYR A 1 92 ? -0.426 -0.071 11.323 1.00 94.06 92 TYR A N 1
ATOM 743 C CA . TYR A 1 92 ? 0.608 -0.219 10.300 1.00 94.06 92 TYR A CA 1
ATOM 744 C C . TYR A 1 92 ? 0.413 0.762 9.139 1.00 94.06 92 TYR A C 1
ATOM 746 O O . TYR A 1 92 ? 1.380 1.346 8.660 1.00 94.06 92 TYR A O 1
ATOM 754 N N . LEU A 1 93 ? -0.828 1.010 8.712 1.00 95.12 93 LEU A N 1
ATOM 755 C CA . LEU A 1 93 ? -1.121 2.027 7.696 1.00 95.12 93 LEU A CA 1
ATOM 756 C C . LEU A 1 93 ? -0.754 3.433 8.192 1.00 95.12 93 LEU A C 1
ATOM 758 O O . LEU A 1 93 ? -0.184 4.228 7.444 1.00 95.12 93 LEU A O 1
ATOM 762 N N . LEU A 1 94 ? -1.019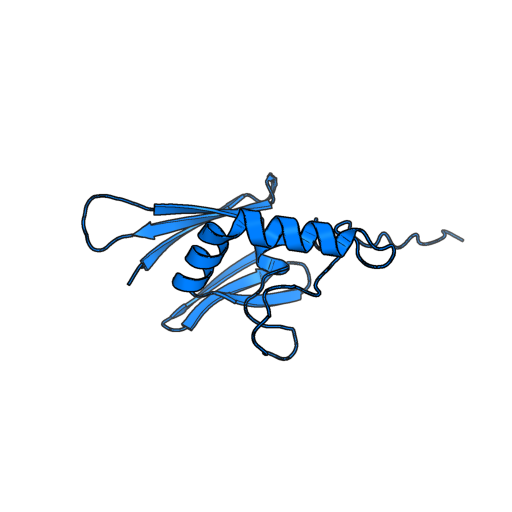 3.726 9.468 1.00 93.94 94 LEU A N 1
ATOM 763 C CA . LEU A 1 94 ? -0.615 4.984 10.098 1.00 93.94 94 LEU A CA 1
ATOM 764 C C . LEU A 1 94 ? 0.911 5.115 10.196 1.00 93.94 94 LEU A C 1
ATOM 766 O O . LEU A 1 94 ? 1.434 6.197 9.925 1.00 93.94 94 LEU A O 1
ATOM 770 N N . LEU A 1 95 ? 1.617 4.030 10.530 1.00 94.12 95 LEU A N 1
ATOM 771 C CA . LEU A 1 95 ? 3.081 3.973 10.531 1.00 94.12 95 LEU A CA 1
ATOM 772 C C . LEU A 1 95 ? 3.649 4.249 9.134 1.00 94.12 95 LEU A C 1
ATOM 774 O O . LEU A 1 95 ? 4.523 5.097 8.978 1.00 94.12 95 LEU A O 1
ATOM 778 N N . LEU A 1 96 ? 3.115 3.577 8.111 1.00 95.44 96 LEU A N 1
ATOM 779 C CA . LEU A 1 96 ? 3.511 3.767 6.716 1.00 95.44 96 LEU A CA 1
ATOM 780 C C . LEU A 1 96 ? 3.320 5.218 6.257 1.00 95.44 96 LEU A C 1
ATOM 782 O O . LEU A 1 96 ? 4.187 5.760 5.576 1.00 95.44 96 LEU A O 1
ATOM 786 N N . ALA A 1 97 ? 2.225 5.868 6.656 1.00 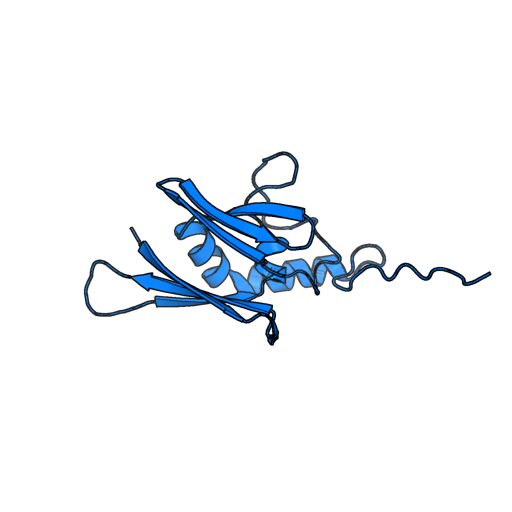95.75 97 ALA A N 1
ATOM 787 C CA . ALA A 1 97 ? 2.008 7.282 6.358 1.00 95.75 97 ALA A CA 1
ATOM 788 C C . ALA A 1 97 ? 2.983 8.202 7.108 1.00 95.75 97 ALA A C 1
ATOM 790 O O . ALA A 1 97 ? 3.503 9.148 6.519 1.00 95.75 97 ALA A O 1
ATOM 791 N N . ALA A 1 98 ? 3.257 7.928 8.387 1.00 95.44 98 ALA A N 1
ATOM 792 C CA . ALA A 1 98 ? 4.174 8.730 9.199 1.00 95.44 98 ALA A CA 1
ATOM 793 C C . ALA A 1 98 ? 5.631 8.632 8.714 1.00 95.44 98 ALA A C 1
ATOM 795 O O . ALA A 1 98 ? 6.362 9.619 8.732 1.00 95.44 98 ALA A O 1
ATOM 796 N N . GLU A 1 99 ? 6.048 7.454 8.250 1.00 95.62 99 GLU A N 1
ATOM 797 C CA . GLU A 1 99 ? 7.425 7.168 7.836 1.00 95.62 99 GLU A CA 1
ATOM 798 C C . GLU A 1 99 ? 7.619 7.193 6.311 1.00 95.62 99 GLU A C 1
ATOM 800 O O . GLU A 1 99 ? 8.687 6.815 5.815 1.00 95.62 99 GLU A O 1
ATOM 805 N N . TYR A 1 100 ? 6.610 7.653 5.559 1.00 95.12 100 TYR A N 1
ATOM 806 C CA . TYR A 1 100 ? 6.571 7.582 4.098 1.00 95.12 100 TYR A CA 1
ATOM 807 C C . TYR A 1 100 ? 7.856 8.110 3.458 1.00 95.12 100 TYR A C 1
ATOM 809 O O . TYR A 1 100 ? 8.537 7.386 2.735 1.00 95.12 100 TYR A O 1
ATOM 817 N N . GLN A 1 101 ? 8.232 9.355 3.769 1.00 94.62 101 GLN A N 1
ATOM 818 C CA . GLN A 1 101 ? 9.377 10.020 3.147 1.00 94.62 101 GLN A CA 1
ATOM 819 C C . GLN A 1 101 ? 10.691 9.269 3.407 1.00 94.62 101 GLN A C 1
ATOM 821 O O . GLN A 1 101 ? 11.473 9.047 2.481 1.00 94.62 101 GLN A O 1
ATOM 826 N N . GLN A 1 102 ? 10.915 8.829 4.648 1.00 94.50 102 GLN A N 1
ATOM 827 C CA . GLN A 1 102 ? 12.137 8.128 5.040 1.00 94.50 102 GLN A CA 1
ATOM 828 C C . GLN A 1 102 ? 12.232 6.747 4.381 1.00 94.50 102 GLN A C 1
ATOM 830 O O . GLN A 1 102 ? 13.254 6.408 3.781 1.00 94.50 102 GLN A O 1
ATOM 835 N N . ARG A 1 103 ? 11.162 5.951 4.468 1.00 93.94 103 ARG A N 1
ATOM 836 C CA . ARG A 1 103 ? 11.091 4.613 3.864 1.00 93.94 103 ARG A CA 1
ATOM 837 C C . ARG A 1 103 ? 11.222 4.685 2.351 1.00 93.94 103 ARG A C 1
ATOM 839 O O . ARG A 1 103 ? 11.989 3.927 1.761 1.00 93.94 103 ARG A O 1
ATOM 846 N N . TRP A 1 104 ? 10.528 5.632 1.727 1.00 93.62 104 TRP A N 1
ATOM 847 C CA . TRP A 1 104 ? 10.558 5.797 0.283 1.00 93.62 104 TRP A CA 1
ATOM 848 C C . TRP A 1 104 ? 11.945 6.170 -0.224 1.00 93.62 104 TRP A C 1
ATOM 850 O O . TRP A 1 104 ? 12.453 5.527 -1.139 1.00 93.62 104 TRP A O 1
ATOM 860 N N . GLN A 1 105 ? 12.614 7.128 0.420 1.00 91.94 105 GLN A N 1
ATOM 861 C CA . GLN A 1 105 ? 13.978 7.501 0.055 1.00 91.94 105 GLN A CA 1
ATOM 862 C C . GLN A 1 105 ? 14.953 6.317 0.170 1.00 91.94 105 GLN A C 1
ATOM 864 O O . GLN A 1 105 ? 15.795 6.130 -0.709 1.00 91.94 105 GLN A O 1
ATOM 869 N N . ARG A 1 106 ? 14.825 5.483 1.213 1.00 90.25 106 ARG A N 1
ATOM 870 C CA . ARG A 1 106 ? 15.635 4.260 1.359 1.00 90.25 106 ARG A CA 1
ATOM 871 C C . ARG A 1 106 ? 15.367 3.256 0.239 1.00 90.25 106 ARG A C 1
ATOM 873 O O . ARG A 1 106 ? 16.313 2.696 -0.310 1.00 90.25 106 ARG A O 1
ATOM 880 N N . TYR A 1 107 ? 14.102 3.049 -0.124 1.00 90.81 107 TYR A N 1
ATOM 881 C CA . TYR A 1 107 ? 13.748 2.177 -1.243 1.00 90.81 107 TYR A CA 1
ATOM 882 C C . TYR A 1 107 ? 14.340 2.685 -2.562 1.00 90.81 107 TYR A C 1
ATOM 884 O O . TYR A 1 107 ? 15.007 1.916 -3.253 1.00 90.81 107 TYR A O 1
ATOM 892 N N . LEU A 1 108 ? 14.208 3.982 -2.860 1.00 89.38 108 LEU A N 1
ATOM 893 C CA . LEU A 1 108 ? 14.799 4.591 -4.056 1.00 89.38 108 LEU A CA 1
ATOM 894 C C . LEU A 1 108 ? 16.321 4.405 -4.103 1.00 89.38 108 LEU A C 1
ATOM 896 O O . LEU A 1 108 ? 16.861 4.042 -5.146 1.00 89.38 108 LEU A O 1
ATOM 900 N N . ALA A 1 109 ? 17.008 4.573 -2.970 1.00 88.25 109 ALA A N 1
ATOM 901 C CA . ALA A 1 109 ? 18.445 4.320 -2.877 1.00 88.25 109 ALA A CA 1
ATOM 902 C C . ALA A 1 109 ? 18.809 2.848 -3.157 1.00 88.25 109 ALA A C 1
ATOM 904 O O . ALA A 1 109 ? 19.854 2.579 -3.747 1.00 88.25 109 ALA A O 1
ATOM 905 N N . SER A 1 110 ? 17.946 1.895 -2.786 1.00 84.19 110 SER A N 1
ATOM 906 C CA . SER A 1 110 ? 18.157 0.467 -3.071 1.00 84.19 110 SER A CA 1
ATOM 907 C C . SER A 1 110 ? 17.943 0.084 -4.545 1.00 84.19 110 SER A C 1
ATOM 909 O O . SER A 1 110 ? 18.444 -0.956 -4.978 1.00 84.19 110 SER A O 1
ATOM 911 N N . THR A 1 111 ? 17.230 0.922 -5.311 1.00 78.38 111 THR A N 1
ATOM 912 C CA . THR A 1 111 ? 16.925 0.723 -6.743 1.00 78.38 111 THR A CA 1
ATOM 913 C C . THR A 1 111 ? 17.936 1.364 -7.700 1.00 78.38 111 THR A C 1
ATOM 915 O O . THR A 1 111 ? 17.731 1.410 -8.907 1.00 78.38 111 THR A O 1
ATOM 918 N N . SER A 1 112 ? 19.044 1.890 -7.180 1.00 68.31 112 SER A N 1
ATOM 919 C CA . SER A 1 112 ? 20.102 2.491 -8.003 1.00 68.31 112 SER A CA 1
ATOM 920 C C . SER A 1 112 ? 21.075 1.459 -8.594 1.00 68.31 112 SER A C 1
ATOM 922 O O . SER A 1 112 ? 21.993 1.827 -9.324 1.00 68.31 112 SER A O 1
ATOM 924 N N . THR A 1 113 ? 20.923 0.171 -8.269 1.00 65.06 113 THR A N 1
ATOM 925 C CA . THR A 1 113 ? 21.752 -0.916 -8.810 1.00 65.06 113 THR A CA 1
ATOM 926 C C . THR A 1 113 ? 21.102 -1.531 -10.051 1.00 65.06 113 THR A C 1
ATOM 928 O O . THR A 1 113 ? 19.883 -1.631 -10.139 1.00 65.06 113 THR A O 1
ATOM 931 N N . VAL A 1 114 ? 21.913 -1.994 -11.012 1.00 60.06 114 VAL A N 1
ATOM 932 C CA . VAL A 1 114 ? 21.451 -2.518 -12.320 1.00 60.06 114 VAL A CA 1
ATOM 933 C C . VAL A 1 114 ? 20.423 -3.659 -12.190 1.00 60.06 114 VAL A C 1
ATOM 935 O O . VAL A 1 114 ? 19.588 -3.836 -13.070 1.00 60.06 114 VAL A O 1
ATOM 938 N N . SER A 1 115 ? 20.446 -4.414 -11.087 1.00 72.50 115 SER A N 1
ATOM 939 C CA . SER A 1 115 ? 19.517 -5.520 -10.825 1.00 72.50 115 SER A CA 1
ATOM 940 C C . SER A 1 115 ? 18.178 -5.104 -10.209 1.00 72.50 115 SER A C 1
ATOM 942 O O . SER A 1 115 ? 17.237 -5.889 -10.246 1.00 72.50 115 SER A O 1
ATOM 944 N N . ASN A 1 116 ? 18.084 -3.915 -9.611 1.00 77.00 116 ASN A N 1
ATOM 945 C CA . ASN A 1 116 ? 16.941 -3.515 -8.797 1.00 77.00 116 ASN A CA 1
ATOM 946 C C . ASN A 1 116 ? 16.299 -2.286 -9.436 1.00 77.00 116 ASN A C 1
ATOM 948 O O . ASN A 1 116 ? 16.732 -1.173 -9.185 1.00 77.00 116 ASN A O 1
ATOM 952 N N . SER A 1 117 ? 15.262 -2.461 -10.252 1.00 82.75 117 SER A N 1
ATOM 953 C CA . SER A 1 117 ? 14.533 -1.331 -10.843 1.00 82.75 117 SER A CA 1
ATOM 954 C C . SER A 1 117 ? 13.134 -1.214 -10.255 1.00 82.75 117 SER A C 1
ATOM 956 O O . SER A 1 117 ? 12.535 -2.200 -9.835 1.00 82.75 117 SER A O 1
ATOM 958 N N . ARG A 1 118 ? 12.580 -0.002 -10.250 1.00 87.56 118 ARG A N 1
ATOM 959 C CA . ARG A 1 118 ? 11.147 0.204 -9.992 1.00 87.56 118 ARG A CA 1
ATOM 960 C C . ARG A 1 118 ? 10.296 -0.155 -11.199 1.00 87.56 118 ARG A C 1
ATOM 962 O O . ARG A 1 118 ? 9.175 -0.636 -11.037 1.00 87.56 118 ARG A O 1
ATOM 969 N N . GLU A 1 119 ? 10.831 0.103 -12.390 1.00 84.25 119 GLU A N 1
ATOM 970 C CA . GLU A 1 119 ? 10.148 -0.147 -13.652 1.00 84.25 119 GLU A CA 1
ATOM 971 C C . GLU A 1 119 ? 9.852 -1.639 -13.810 1.00 84.25 119 GLU A C 1
ATOM 973 O O . GLU A 1 119 ? 10.635 -2.493 -13.377 1.00 84.25 119 GLU A O 1
ATOM 978 N N . ALA A 1 120 ? 8.721 -1.941 -14.443 1.00 77.69 120 ALA A N 1
ATOM 979 C CA . ALA A 1 120 ? 8.364 -3.308 -14.779 1.00 77.69 120 ALA A CA 1
ATOM 980 C C . ALA A 1 120 ? 9.430 -3.937 -15.691 1.00 77.69 120 ALA A C 1
ATOM 982 O O . ALA A 1 120 ? 10.052 -3.258 -16.512 1.00 77.69 120 ALA A O 1
ATOM 983 N N . ILE A 1 121 ? 9.630 -5.248 -15.554 1.00 79.62 121 ILE A N 1
ATOM 984 C CA . ILE A 1 121 ? 10.471 -6.010 -16.479 1.00 79.62 121 ILE A CA 1
ATOM 985 C C . ILE A 1 121 ? 9.709 -6.100 -17.802 1.00 79.62 121 ILE A C 1
ATOM 987 O O . ILE A 1 121 ? 8.668 -6.749 -17.880 1.00 79.62 121 ILE A O 1
ATOM 991 N N . ILE A 1 122 ? 10.211 -5.426 -18.835 1.00 72.00 122 ILE A N 1
ATOM 992 C CA . ILE A 1 122 ? 9.671 -5.544 -20.190 1.00 72.00 122 ILE A CA 1
ATOM 993 C C . ILE A 1 122 ? 10.313 -6.781 -20.819 1.00 72.00 122 ILE A C 1
ATOM 995 O O . ILE A 1 122 ? 11.477 -6.748 -21.216 1.00 72.00 122 ILE A O 1
ATOM 999 N N . GLU A 1 123 ? 9.570 -7.883 -20.904 1.00 63.75 123 GLU A N 1
ATOM 1000 C CA . GLU A 1 123 ? 9.980 -9.026 -21.720 1.00 63.75 123 GLU A CA 1
ATOM 1001 C C . GLU A 1 123 ? 9.861 -8.650 -23.202 1.00 63.75 123 GLU A C 1
ATOM 1003 O O . GLU A 1 123 ? 8.769 -8.614 -23.773 1.00 63.75 123 GLU A O 1
ATOM 1008 N N . ILE A 1 124 ? 10.992 -8.357 -23.846 1.00 67.56 124 ILE A N 1
ATOM 1009 C CA . ILE A 1 124 ? 11.043 -8.201 -25.300 1.00 67.56 124 ILE A CA 1
ATOM 1010 C C . ILE A 1 124 ? 10.925 -9.604 -25.900 1.00 67.56 124 ILE A C 1
ATOM 1012 O O . ILE A 1 124 ? 11.893 -10.362 -25.929 1.00 67.56 124 ILE A O 1
ATOM 1016 N N . LYS A 1 125 ? 9.732 -9.974 -26.372 1.00 62.59 125 LYS A N 1
ATOM 1017 C CA . LYS A 1 125 ? 9.582 -11.144 -27.242 1.00 62.59 125 LYS A CA 1
ATOM 1018 C C . LYS A 1 125 ? 10.106 -10.767 -28.625 1.00 62.59 125 LYS A C 1
ATOM 1020 O O . LYS A 1 125 ? 9.466 -9.981 -29.320 1.00 62.59 125 LYS A O 1
ATOM 1025 N N . GLU A 1 126 ? 11.258 -11.309 -29.018 1.00 61.12 126 GLU A N 1
ATOM 1026 C CA . GLU A 1 126 ? 11.681 -11.277 -30.420 1.00 61.12 126 GLU A CA 1
ATOM 1027 C C . GLU A 1 126 ? 10.603 -11.968 -31.262 1.00 61.12 126 GLU A C 1
ATOM 1029 O O . GLU A 1 126 ? 10.320 -13.158 -31.099 1.00 61.12 126 GLU A O 1
ATOM 1034 N N . VAL A 1 127 ? 9.959 -11.194 -32.134 1.00 62.53 127 VAL A N 1
ATOM 1035 C CA . VAL A 1 127 ? 9.089 -11.736 -33.174 1.00 62.53 127 VAL A CA 1
ATOM 1036 C C . VAL A 1 127 ? 10.015 -12.364 -34.209 1.00 62.53 127 VAL A C 1
ATOM 1038 O O . VAL A 1 127 ? 10.767 -11.653 -34.873 1.00 62.53 127 VAL A O 1
ATOM 1041 N N . LYS A 1 128 ? 10.006 -13.695 -34.274 1.00 54.09 128 LYS A N 1
ATOM 1042 C CA . LYS A 1 128 ? 10.714 -14.471 -35.293 1.00 54.09 128 LYS A CA 1
ATOM 1043 C C . LYS A 1 128 ? 9.951 -14.466 -36.613 1.00 54.09 128 LYS A C 1
ATOM 1045 O O . LYS A 1 128 ? 8.702 -14.524 -36.556 1.00 54.09 128 LYS A O 1
#

Secondary structure (DSSP, 8-state):
--EEEEEEEETTTTEEEEEEE-SSTT--EEEEEEHHHHHHT-SB-TTSPBP-SS----S-TT--EEEEEE-GGG-EEEEETTS-EEEE-HHHHHHHHHTHHHHHHHHHHHT-STT--SS---------

pLDDT: mean 87.54, std 11.45, range [53.66, 97.75]

Sequence (128 aa):
MSNISRFIINKAASVLSVFFENDKQESHKTIDLNIEYLRVFAPTDDKGKATGETPKVYHKKQVQLLEIESVGKHGYRFIFDDGHSNIYHDDYLLLLAAEYQQRWQRYLASTSTVSNSREAIIEIKEVK

Foldseek 3Di:
DWDWDDWDQDLVQQKIKTWTDDPPPDDIDIFIDHNLLCVQCAQADPVRHGDDLAGPDAQCLNKHWDDWAQPDPQAIWTAIPVGDIGHDHPVRVVVCRVCVVVSVVNNVVVQPDPVGHNHHDDPPDPDD

Radius of gyration: 15.98 Å; chains: 1; bounding box: 37×33×56 Å